Protein AF-B5M0V5-F1 (afdb_monomer_lite)

Sequence (167 aa):
MNNILVVLLIGVLNGSCWADKDGAKNAAEALVNCIQQNPGGVSRNFSLVENPSQDGKCYAKCLLQSIKVIRVVNSEVDSVHWIWFQSLIEDPKAKSGLIDCKQFIVEDLDDFCASVLSVYKCMNSRYPGTFRDAHLKYFGTDKDKFKDALKPLVVGKRLPFYESIQG

pLDDT: mean 73.73, std 19.19, range [29.17, 94.94]

InterPro domains:
  IPR036728 Pheromone/general odorant binding protein superfamily [G3DSA:1.10.238.20] (24-127)
  IPR036728 Pheromone/general odorant binding protein superfamily [SSF47565] (27-123)

Radius of gyration: 20.34 Å; chains: 1; bounding box: 39×79×51 Å

Organism: Simulium vittatum (NCBI:txid7192)

Secondary structure (DSSP, 8-state):
--------------------TTHHHHHHHHHHHHHHH-GGG-STTGGG-SS--HHHHHHHHHHHHHTTSEEEETTEEEEE-HHHHHHH---HHHHHHHHHHGGG--S--S-HHHHHHHHHHHHHHHSTTHHHHHHHHHTT--HHHHHHHHHHHHHSS--TTTTTT--

Structure (mmCIF, N/CA/C/O backbone):
data_AF-B5M0V5-F1
#
_entry.id   AF-B5M0V5-F1
#
loop_
_atom_site.group_PDB
_atom_site.id
_atom_site.type_symbol
_atom_site.label_atom_id
_atom_site.label_alt_id
_atom_site.label_comp_id
_atom_site.label_asym_id
_atom_site.label_entity_id
_atom_site.label_seq_id
_atom_site.pdbx_PDB_ins_code
_atom_site.Cartn_x
_atom_site.Cartn_y
_atom_site.Cartn_z
_atom_site.occupancy
_atom_site.B_iso_or_equiv
_atom_site.auth_seq_id
_atom_site.auth_comp_id
_atom_site.auth_asym_id
_atom_site.auth_atom_id
_atom_site.pdbx_PDB_model_num
ATOM 1 N N . MET A 1 1 ? 9.371 58.426 30.575 1.00 37.31 1 MET A N 1
ATOM 2 C CA . MET A 1 1 ? 9.674 57.922 29.221 1.00 37.31 1 MET A CA 1
ATOM 3 C C . MET A 1 1 ? 10.048 56.461 29.355 1.00 37.31 1 MET A C 1
ATOM 5 O O . MET A 1 1 ? 11.035 56.152 30.007 1.00 37.31 1 MET A O 1
ATOM 9 N N . ASN A 1 2 ? 9.181 55.595 28.833 1.00 33.81 2 ASN A N 1
ATOM 10 C CA . ASN A 1 2 ? 9.413 54.166 28.657 1.00 33.81 2 ASN A CA 1
ATOM 11 C C . ASN A 1 2 ? 10.681 53.930 27.824 1.00 33.81 2 ASN A C 1
ATOM 13 O O . ASN A 1 2 ? 10.912 54.668 26.869 1.00 33.81 2 ASN A O 1
ATOM 17 N N . ASN A 1 3 ? 11.428 52.862 28.109 1.00 35.59 3 ASN A N 1
ATOM 18 C CA . ASN A 1 3 ? 11.456 51.741 27.170 1.00 35.59 3 ASN A CA 1
ATOM 19 C C . ASN A 1 3 ? 11.964 50.452 27.821 1.00 35.59 3 ASN A C 1
ATOM 21 O O . ASN A 1 3 ? 12.997 50.396 28.478 1.00 35.59 3 ASN A O 1
ATOM 25 N N . ILE A 1 4 ? 11.113 49.451 27.635 1.00 44.31 4 ILE A N 1
ATOM 26 C CA . ILE A 1 4 ? 11.090 48.104 28.179 1.00 44.31 4 ILE A CA 1
ATOM 27 C C . ILE A 1 4 ? 12.158 47.246 27.492 1.00 44.31 4 ILE A C 1
ATOM 29 O O . ILE A 1 4 ? 12.334 47.301 26.276 1.00 44.31 4 ILE A O 1
ATOM 33 N N . LEU A 1 5 ? 12.836 46.429 28.297 1.00 31.45 5 LEU A N 1
ATOM 34 C CA . LEU A 1 5 ? 13.740 45.366 27.875 1.00 31.45 5 LEU A CA 1
ATOM 35 C C . LEU A 1 5 ? 12.928 44.280 27.141 1.00 31.45 5 LEU A C 1
ATOM 37 O O . LEU A 1 5 ? 12.133 43.574 27.760 1.00 31.45 5 LEU A O 1
ATOM 41 N N . VAL A 1 6 ? 13.100 44.149 25.825 1.00 42.69 6 VAL A N 1
ATOM 42 C CA . VAL A 1 6 ? 12.468 43.075 25.041 1.00 42.69 6 VAL A CA 1
ATOM 43 C C . VAL A 1 6 ? 13.337 41.825 25.144 1.00 42.69 6 VAL A C 1
ATOM 45 O O . VAL A 1 6 ? 14.341 41.682 24.451 1.00 42.69 6 VAL A O 1
ATOM 48 N N . VAL A 1 7 ? 12.949 40.916 26.037 1.00 43.16 7 VAL A N 1
ATOM 49 C CA . VAL A 1 7 ? 13.475 39.550 26.082 1.00 43.16 7 VAL A CA 1
ATOM 50 C C . VAL A 1 7 ? 12.774 38.746 24.985 1.00 43.16 7 VAL A C 1
ATOM 52 O O . VAL A 1 7 ? 11.582 38.457 25.075 1.00 43.16 7 VAL A O 1
ATOM 55 N N . LEU A 1 8 ? 13.518 38.394 23.936 1.00 35.28 8 LEU A N 1
ATOM 56 C CA . LEU A 1 8 ? 13.097 37.462 22.887 1.00 35.28 8 LEU A CA 1
ATOM 57 C C . LEU A 1 8 ? 13.067 36.032 23.451 1.00 35.28 8 LEU A C 1
ATOM 59 O O . LEU A 1 8 ? 14.013 35.261 23.314 1.00 35.28 8 LEU A O 1
ATOM 63 N N . LEU A 1 9 ? 11.955 35.676 24.090 1.00 36.25 9 LEU A N 1
ATOM 64 C CA . LEU A 1 9 ? 11.544 34.287 24.286 1.00 36.25 9 LEU A CA 1
ATOM 65 C C . LEU A 1 9 ? 10.834 33.833 23.007 1.00 36.25 9 LEU A C 1
ATOM 67 O O . LEU A 1 9 ? 9.612 33.923 22.897 1.00 36.25 9 LEU A O 1
ATOM 71 N N . ILE A 1 10 ? 11.598 33.362 22.017 1.00 48.66 10 ILE A N 1
ATOM 72 C CA . ILE A 1 10 ? 11.013 32.584 20.919 1.00 48.66 10 ILE A CA 1
ATOM 73 C C . ILE A 1 10 ? 10.655 31.227 21.514 1.00 48.66 10 ILE A C 1
ATOM 75 O O . ILE A 1 10 ? 11.489 30.335 21.661 1.00 48.66 10 ILE A O 1
ATOM 79 N N . GLY A 1 11 ? 9.396 31.135 21.935 1.00 37.31 11 GLY A N 1
ATOM 80 C CA . GLY A 1 11 ? 8.776 29.914 22.398 1.00 37.31 11 GLY A CA 1
ATOM 81 C C . GLY A 1 11 ? 8.891 28.828 21.339 1.00 37.31 11 GLY A C 1
ATOM 82 O O . GLY A 1 11 ? 8.543 29.016 20.173 1.00 37.31 11 GLY A O 1
ATOM 83 N N . VAL A 1 12 ? 9.367 27.675 21.792 1.00 43.47 12 VAL A N 1
ATOM 84 C CA . VAL A 1 12 ? 9.204 26.382 21.142 1.00 43.47 12 VAL A CA 1
ATOM 85 C C . VAL A 1 12 ? 7.701 26.152 20.977 1.00 43.47 12 VAL A C 1
ATOM 87 O O . VAL A 1 12 ? 7.018 25.728 21.908 1.00 43.47 12 VAL A O 1
ATOM 90 N N . LEU A 1 13 ? 7.156 26.489 19.808 1.00 39.25 13 LEU A N 1
ATOM 91 C CA . LEU A 1 13 ? 5.812 26.068 19.442 1.00 39.25 13 LEU A CA 1
ATOM 92 C C . LEU A 1 13 ? 5.875 24.578 19.127 1.00 39.25 13 LEU A C 1
ATOM 94 O O . LEU A 1 13 ? 6.315 24.157 18.060 1.00 39.25 13 LEU A O 1
ATOM 98 N N . ASN A 1 14 ? 5.464 23.811 20.135 1.00 35.50 14 ASN A N 1
ATOM 99 C CA . ASN A 1 14 ? 5.021 22.427 20.083 1.00 35.50 14 ASN A CA 1
ATOM 100 C C . ASN A 1 14 ? 4.467 22.041 18.705 1.00 35.50 14 ASN A C 1
ATOM 102 O O . ASN A 1 14 ? 3.295 22.259 18.398 1.00 35.50 14 ASN A O 1
ATOM 106 N N . GLY A 1 15 ? 5.306 21.392 17.898 1.00 38.59 15 GLY A N 1
ATOM 107 C CA . GLY A 1 15 ? 4.856 20.522 16.823 1.00 38.59 15 GLY A CA 1
ATOM 108 C C . GLY A 1 15 ? 4.216 19.290 17.450 1.00 38.59 15 GLY A C 1
ATOM 109 O O . GLY A 1 15 ? 4.865 18.264 17.627 1.00 38.59 15 GLY A O 1
ATOM 110 N N . SER A 1 16 ? 2.957 19.407 17.861 1.00 38.03 16 SER A N 1
ATOM 111 C CA . SER A 1 16 ? 2.185 18.298 18.408 1.00 38.03 16 SER A CA 1
ATOM 112 C C . SER A 1 16 ? 0.932 18.080 17.573 1.00 38.03 16 SER A C 1
ATOM 114 O O . SER A 1 16 ? 0.003 18.876 17.603 1.00 38.03 16 SER A O 1
ATOM 116 N N . CYS A 1 17 ? 0.935 16.936 16.888 1.00 41.34 17 CYS A N 1
ATOM 117 C CA . CYS A 1 17 ? -0.234 16.175 16.455 1.00 41.34 17 CYS A CA 1
ATOM 118 C C . CYS A 1 17 ? -1.175 16.830 15.433 1.00 41.34 17 CYS A C 1
ATOM 120 O O . CYS A 1 17 ? -2.290 17.221 15.759 1.00 41.34 17 CYS A O 1
ATOM 122 N N . TRP A 1 18 ? -0.818 16.720 14.151 1.00 40.19 18 TRP A N 1
ATOM 123 C CA . TRP A 1 18 ? -1.822 16.412 13.124 1.00 40.19 18 TRP A CA 1
ATOM 124 C C . TRP A 1 18 ? -2.177 14.922 13.222 1.00 40.19 18 TRP A C 1
ATOM 126 O O . TRP A 1 18 ? -1.801 14.117 12.379 1.00 40.19 18 TRP A O 1
ATOM 136 N N . ALA A 1 19 ? -2.827 14.530 14.314 1.00 44.31 19 ALA A N 1
ATOM 137 C CA . ALA A 1 19 ? -3.553 13.272 14.368 1.00 44.31 19 ALA A CA 1
ATOM 138 C C . ALA A 1 19 ? -5.026 13.644 14.230 1.00 44.31 19 ALA A C 1
ATOM 140 O O . ALA A 1 19 ? -5.742 13.767 15.226 1.00 44.31 19 ALA A O 1
ATOM 141 N N . ASP A 1 20 ? -5.449 13.911 12.992 1.00 49.97 20 ASP A N 1
ATOM 142 C CA . ASP A 1 20 ? -6.869 14.008 12.682 1.00 49.97 20 ASP A CA 1
ATOM 143 C C . ASP A 1 20 ? -7.552 12.753 13.225 1.00 49.97 20 ASP A C 1
ATOM 145 O O . ASP A 1 20 ? -7.108 11.624 12.982 1.00 49.97 20 ASP A O 1
ATOM 149 N N . LYS A 1 21 ? -8.659 12.941 13.948 1.00 50.66 21 LYS A N 1
ATOM 150 C CA . LYS A 1 21 ? -9.510 11.845 14.441 1.00 50.66 21 LYS A CA 1
ATOM 151 C C . LYS A 1 21 ? -10.007 10.921 13.314 1.00 50.66 21 LYS A C 1
ATOM 153 O O . LYS A 1 21 ? -10.504 9.838 13.605 1.00 50.66 21 LYS A O 1
ATOM 158 N N . ASP A 1 22 ? -9.796 11.300 12.056 1.00 79.25 22 ASP A N 1
ATOM 159 C CA . ASP A 1 22 ? -10.199 10.568 10.861 1.00 79.25 22 ASP A CA 1
ATOM 160 C C . ASP A 1 22 ? -9.092 9.722 10.211 1.00 79.25 22 ASP A C 1
ATOM 162 O O . ASP A 1 22 ? -9.382 8.989 9.270 1.00 79.25 22 ASP A O 1
ATOM 166 N N . GLY A 1 23 ? -7.843 9.733 10.697 1.00 89.19 23 GLY A N 1
ATOM 167 C CA . GLY A 1 23 ? -6.742 8.982 10.066 1.00 89.19 23 GLY A CA 1
ATOM 168 C C . GLY A 1 23 ? -7.033 7.484 9.880 1.00 89.19 23 GLY A C 1
ATOM 169 O O . GLY A 1 23 ? -6.870 6.928 8.794 1.00 89.19 23 GLY A O 1
ATOM 170 N N . ALA A 1 24 ? -7.570 6.833 10.918 1.00 91.06 24 ALA A N 1
ATOM 171 C CA . ALA A 1 24 ? -7.967 5.422 10.862 1.00 91.06 24 ALA A CA 1
ATOM 172 C C . ALA A 1 24 ? -9.090 5.159 9.845 1.00 91.06 24 ALA A C 1
ATOM 174 O O . ALA A 1 24 ? -9.049 4.175 9.105 1.00 91.06 24 ALA A O 1
ATOM 175 N N . LYS A 1 25 ? -10.083 6.054 9.805 1.00 92.69 25 LYS A N 1
ATOM 176 C CA . LYS A 1 25 ? -11.225 5.979 8.892 1.00 92.69 25 LYS A CA 1
ATOM 177 C C . LYS A 1 25 ? -10.776 6.169 7.446 1.00 92.69 25 LYS A C 1
ATOM 179 O O . LYS A 1 25 ? -11.070 5.317 6.619 1.00 92.69 25 LYS A O 1
ATOM 184 N N . ASN A 1 26 ? -9.987 7.204 7.169 1.00 93.56 26 ASN A N 1
ATOM 185 C CA . ASN A 1 26 ? -9.445 7.494 5.843 1.00 93.56 26 ASN A CA 1
ATOM 186 C C . ASN A 1 26 ? -8.572 6.341 5.329 1.00 93.56 26 ASN A C 1
ATOM 188 O O . ASN A 1 26 ? -8.694 5.934 4.175 1.00 93.56 26 ASN A O 1
ATOM 192 N N . ALA A 1 27 ? -7.744 5.755 6.201 1.00 92.44 27 ALA A N 1
ATOM 193 C CA . ALA A 1 27 ? -6.957 4.573 5.867 1.00 92.44 27 ALA A CA 1
ATOM 194 C C . ALA A 1 27 ? -7.842 3.376 5.485 1.00 92.44 27 ALA A C 1
ATOM 196 O O . ALA A 1 27 ? -7.537 2.663 4.524 1.00 92.44 27 ALA A O 1
ATOM 197 N N . ALA A 1 28 ? -8.919 3.138 6.236 1.00 89.94 28 ALA A N 1
ATOM 198 C CA . ALA A 1 28 ? -9.846 2.040 5.987 1.00 89.94 28 ALA A CA 1
ATOM 199 C C . ALA A 1 28 ? -10.686 2.264 4.718 1.00 89.94 28 ALA A C 1
ATOM 201 O O . ALA A 1 28 ? -10.834 1.347 3.912 1.00 89.94 28 ALA A O 1
ATOM 202 N N . GLU A 1 29 ? -11.177 3.482 4.491 1.00 91.38 29 GLU A N 1
ATOM 203 C CA . GLU A 1 29 ? -11.914 3.863 3.283 1.00 91.38 29 GLU A CA 1
ATOM 204 C C . GLU A 1 29 ? -11.039 3.764 2.031 1.00 91.38 29 GLU A C 1
ATOM 206 O O . GLU A 1 29 ? -11.489 3.223 1.022 1.00 91.38 29 GLU A O 1
ATOM 211 N N . ALA A 1 30 ? -9.773 4.189 2.103 1.00 92.06 30 ALA A N 1
ATOM 212 C CA . ALA A 1 30 ? -8.809 4.029 1.018 1.00 92.06 30 ALA A CA 1
ATOM 213 C C . ALA A 1 30 ? -8.605 2.552 0.643 1.00 92.06 30 ALA A C 1
ATOM 215 O O . ALA A 1 30 ? -8.659 2.200 -0.538 1.00 92.06 30 ALA A O 1
ATOM 216 N N . LEU A 1 31 ? -8.437 1.675 1.642 1.00 88.50 31 LEU A N 1
ATOM 217 C CA . LEU A 1 31 ? -8.340 0.232 1.420 1.00 88.50 31 LEU A CA 1
ATOM 218 C C . LEU A 1 31 ? -9.614 -0.312 0.753 1.00 88.50 31 LEU A C 1
ATOM 220 O O . LEU A 1 31 ? -9.533 -1.006 -0.259 1.00 88.50 31 LEU A O 1
ATOM 224 N N . VAL A 1 32 ? -10.791 0.005 1.304 1.00 86.50 32 VAL A N 1
ATOM 225 C CA . VAL A 1 32 ? -12.083 -0.477 0.787 1.00 86.50 32 VAL A CA 1
ATOM 226 C C . VAL A 1 32 ? -12.333 0.014 -0.634 1.00 86.50 32 VAL A C 1
ATOM 228 O O . VAL A 1 32 ? -12.804 -0.762 -1.460 1.00 86.50 32 VAL A O 1
ATOM 231 N N . ASN A 1 33 ? -11.973 1.255 -0.954 1.00 89.12 33 ASN A N 1
ATOM 232 C CA . ASN A 1 33 ? -12.067 1.776 -2.312 1.00 89.12 33 ASN A CA 1
ATOM 233 C C . ASN A 1 33 ? -11.200 0.957 -3.284 1.00 89.12 33 ASN A C 1
ATOM 235 O O . ASN A 1 33 ? -11.682 0.542 -4.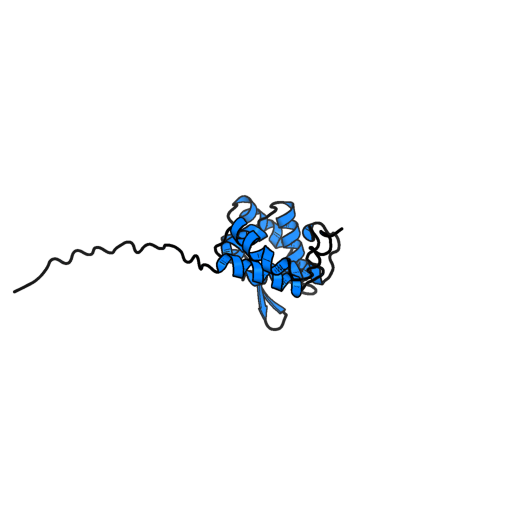335 1.00 89.12 33 ASN A O 1
ATOM 239 N N . CYS A 1 34 ? -9.960 0.624 -2.908 1.00 87.62 34 CYS A N 1
ATOM 240 C CA . CYS A 1 34 ? -9.107 -0.226 -3.742 1.00 87.62 34 CYS A CA 1
ATOM 241 C C . CYS A 1 34 ? -9.665 -1.635 -3.939 1.00 87.62 34 CYS A C 1
ATOM 243 O O . CYS A 1 34 ? -9.561 -2.180 -5.036 1.00 87.62 34 CYS A O 1
ATOM 245 N N . ILE A 1 35 ? -10.290 -2.200 -2.907 1.00 82.75 35 ILE A N 1
ATOM 246 C CA . ILE A 1 35 ? -10.990 -3.487 -2.973 1.00 82.75 35 ILE A CA 1
ATOM 247 C C . ILE A 1 35 ? -12.181 -3.415 -3.937 1.00 82.75 35 ILE A C 1
ATOM 249 O O . ILE A 1 35 ? -12.359 -4.307 -4.758 1.00 82.75 35 ILE A O 1
ATOM 253 N N . GLN A 1 36 ? -12.993 -2.359 -3.852 1.00 82.56 36 GLN A N 1
ATOM 254 C CA . GLN A 1 36 ? -14.175 -2.182 -4.700 1.00 82.56 36 GLN A CA 1
ATOM 255 C C . GLN A 1 36 ? -13.807 -1.982 -6.174 1.00 82.56 36 GLN A C 1
ATOM 257 O O . GLN A 1 36 ? -14.508 -2.482 -7.046 1.00 82.56 36 GLN A O 1
ATOM 262 N N . GLN A 1 37 ? -12.704 -1.281 -6.445 1.00 83.00 37 GLN A N 1
ATOM 263 C CA . GLN A 1 37 ? -12.191 -1.083 -7.802 1.00 83.00 37 GLN A CA 1
ATOM 264 C C . GLN A 1 37 ? -11.495 -2.327 -8.369 1.00 83.00 37 GLN A C 1
ATOM 266 O O . GLN A 1 37 ? -11.367 -2.445 -9.581 1.00 83.00 37 GLN A O 1
ATOM 271 N N . ASN A 1 38 ? -11.023 -3.234 -7.507 1.00 79.06 38 ASN A N 1
ATOM 272 C CA . ASN A 1 38 ? -10.213 -4.388 -7.894 1.00 79.06 38 ASN A CA 1
ATOM 273 C C . ASN A 1 38 ? -10.659 -5.649 -7.128 1.00 79.06 38 ASN A C 1
ATOM 275 O O . ASN A 1 38 ? -9.895 -6.177 -6.308 1.00 79.06 38 ASN A O 1
ATOM 279 N N . PRO A 1 39 ? -11.886 -6.150 -7.355 1.00 69.19 39 PRO A N 1
ATOM 280 C CA . PRO A 1 39 ? -12.466 -7.227 -6.551 1.00 69.19 39 PRO A CA 1
ATOM 281 C C . PRO A 1 39 ? -11.632 -8.521 -6.582 1.00 69.19 39 P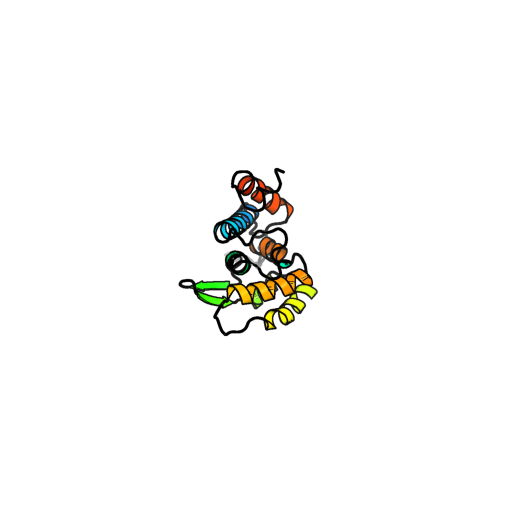RO A C 1
ATOM 283 O O . PRO A 1 39 ? -11.570 -9.234 -5.580 1.00 69.19 39 PRO A O 1
ATOM 286 N N . GLY A 1 40 ? -10.915 -8.801 -7.677 1.00 62.72 40 GLY A N 1
ATOM 287 C CA . GLY A 1 40 ? -10.015 -9.957 -7.783 1.00 62.72 40 GLY A CA 1
ATOM 288 C C . GLY A 1 40 ? -8.681 -9.845 -7.026 1.00 62.72 40 GLY A C 1
ATOM 289 O O . GLY A 1 40 ? -7.976 -10.845 -6.897 1.00 62.72 40 GLY A O 1
ATOM 290 N N . GLY A 1 41 ? -8.314 -8.667 -6.508 1.00 59.78 41 GLY A N 1
ATOM 291 C CA . GLY A 1 41 ? -7.012 -8.439 -5.864 1.00 59.78 41 GLY A CA 1
ATOM 292 C C . GLY A 1 41 ? -6.925 -8.722 -4.376 1.00 59.78 41 GLY A C 1
ATOM 293 O O . GLY A 1 41 ? -5.862 -8.582 -3.777 1.00 59.78 41 GLY A O 1
ATOM 294 N N . VAL A 1 42 ? -8.033 -9.143 -3.777 1.00 60.25 42 VAL A N 1
ATOM 295 C CA . VAL A 1 42 ? -8.200 -9.204 -2.319 1.00 60.25 42 VAL A CA 1
ATOM 296 C C . VAL A 1 42 ? -8.121 -10.635 -1.789 1.00 60.25 42 VAL A C 1
ATOM 298 O O . VAL A 1 42 ? -8.455 -10.905 -0.636 1.00 60.25 42 VAL A O 1
ATOM 301 N N . SER A 1 43 ? -7.648 -11.580 -2.605 1.00 52.03 43 SER A N 1
ATOM 302 C CA . SER A 1 43 ? -7.360 -12.929 -2.125 1.00 52.03 43 SER A CA 1
ATOM 303 C C . SER A 1 43 ? -6.343 -12.857 -0.980 1.00 52.03 43 SER A C 1
ATOM 305 O O . SER A 1 43 ? -5.356 -12.115 -1.034 1.00 52.03 43 SER A O 1
ATOM 307 N N . ARG A 1 44 ? -6.620 -13.581 0.116 1.00 47.09 44 ARG A N 1
ATOM 308 C CA . ARG A 1 44 ? -5.723 -13.671 1.275 1.00 47.09 44 ARG A CA 1
ATOM 309 C C . ARG A 1 44 ? -4.370 -14.146 0.763 1.00 47.09 44 ARG A C 1
ATOM 311 O O . ARG A 1 44 ? -4.236 -15.305 0.396 1.00 47.09 44 ARG A O 1
ATOM 318 N N . ASN A 1 45 ? -3.397 -13.245 0.734 1.00 55.09 45 ASN A N 1
ATOM 319 C CA . ASN A 1 45 ? -2.094 -13.448 0.111 1.00 55.09 45 ASN A CA 1
ATOM 320 C C . ASN A 1 45 ? -2.088 -13.401 -1.425 1.00 55.09 45 ASN A C 1
ATOM 322 O O . ASN A 1 45 ? -1.460 -14.243 -2.060 1.00 55.09 45 ASN A O 1
ATOM 326 N N . PHE A 1 46 ? -2.683 -12.377 -2.041 1.00 60.09 46 PHE A N 1
ATOM 327 C CA . PHE A 1 46 ? -2.487 -12.111 -3.475 1.00 60.09 46 PHE A CA 1
ATOM 328 C C . PHE A 1 46 ? -0.995 -11.987 -3.864 1.00 60.09 46 PHE A C 1
ATOM 330 O O . PHE A 1 46 ? -0.621 -12.283 -4.996 1.00 60.09 46 PHE A O 1
ATOM 337 N N . SER A 1 47 ? -0.114 -11.628 -2.917 1.00 55.66 47 SER A N 1
ATOM 338 C CA . SER A 1 47 ? 1.347 -11.688 -3.085 1.00 55.66 47 SER A CA 1
ATOM 339 C C . SER A 1 47 ? 1.902 -13.098 -3.301 1.00 55.66 47 SER A C 1
ATOM 341 O O . SER A 1 47 ? 2.977 -13.225 -3.879 1.00 55.66 47 SER A O 1
ATOM 343 N N . LEU A 1 48 ? 1.203 -14.139 -2.848 1.00 62.38 48 LEU A N 1
ATOM 344 C CA . LEU A 1 48 ? 1.577 -15.547 -3.022 1.00 62.38 48 LEU A CA 1
ATOM 345 C C . LEU A 1 48 ? 0.905 -16.190 -4.242 1.00 62.38 48 LEU A C 1
ATOM 347 O O . LEU A 1 48 ? 1.226 -17.323 -4.584 1.00 62.38 48 LEU A O 1
ATOM 351 N N . VAL A 1 49 ? -0.013 -15.486 -4.909 1.00 67.44 49 VAL A N 1
ATOM 352 C CA . VAL A 1 49 ? -0.633 -15.969 -6.145 1.00 67.44 49 VAL A CA 1
ATOM 353 C C . VAL A 1 49 ? 0.378 -15.821 -7.275 1.00 67.44 49 VAL A C 1
ATOM 355 O O . VAL A 1 49 ? 0.806 -14.709 -7.588 1.00 67.44 49 VAL A O 1
ATOM 358 N N . GLU A 1 50 ? 0.765 -16.936 -7.891 1.00 67.81 50 GLU A N 1
ATOM 359 C CA . GLU A 1 50 ? 1.746 -16.962 -8.980 1.00 67.81 50 GLU A CA 1
ATOM 360 C C . GLU A 1 50 ? 1.263 -16.122 -10.172 1.00 67.81 50 GLU A C 1
ATOM 362 O O . GLU A 1 50 ? 1.935 -15.160 -10.550 1.00 67.81 50 GLU A O 1
ATOM 367 N N . ASN A 1 51 ? 0.027 -16.374 -10.622 1.00 69.31 51 ASN A N 1
ATOM 368 C CA . ASN A 1 51 ? -0.629 -15.700 -11.747 1.00 69.31 51 ASN A CA 1
ATOM 369 C C . ASN A 1 51 ? -1.898 -14.947 -11.300 1.00 69.31 51 ASN A C 1
ATOM 371 O O . ASN A 1 51 ? -3.005 -15.472 -11.429 1.00 69.31 51 ASN A O 1
ATOM 375 N N . PRO A 1 52 ? -1.772 -13.742 -10.719 1.00 69.94 52 PRO A N 1
ATOM 376 C CA . PRO A 1 52 ? -2.932 -12.969 -10.296 1.00 69.94 52 PRO A CA 1
ATOM 377 C C . PRO A 1 52 ? -3.712 -12.425 -11.495 1.00 69.94 52 PRO A C 1
ATOM 379 O O . PRO A 1 52 ? -3.141 -12.116 -12.543 1.00 69.94 52 PRO A O 1
ATOM 382 N N . SER A 1 53 ? -5.026 -12.269 -11.310 1.00 72.06 53 SER A N 1
ATOM 383 C CA . SER A 1 53 ? -5.905 -11.615 -12.283 1.00 72.06 53 SER A CA 1
ATOM 384 C C . SER A 1 53 ? -5.487 -10.161 -12.529 1.00 72.06 53 SER A C 1
ATOM 386 O O . SER A 1 53 ? -4.744 -9.577 -11.735 1.00 72.06 53 SER A O 1
ATOM 388 N N . GLN A 1 54 ? -5.991 -9.548 -13.606 1.00 75.62 54 GLN A N 1
ATOM 389 C CA . GLN A 1 54 ? -5.704 -8.141 -13.910 1.00 75.62 54 GLN A CA 1
ATOM 390 C C . GLN A 1 54 ? -6.089 -7.212 -12.747 1.00 75.62 54 GLN A C 1
ATOM 392 O O . GLN A 1 54 ? -5.286 -6.374 -12.338 1.00 75.62 54 GLN A O 1
ATOM 397 N N . ASP A 1 55 ? -7.247 -7.448 -12.127 1.00 73.56 55 ASP A N 1
ATOM 398 C CA . ASP A 1 55 ? -7.673 -6.760 -10.904 1.00 73.56 55 ASP A CA 1
ATOM 399 C C . ASP A 1 55 ? -6.645 -6.924 -9.776 1.00 73.56 55 ASP A C 1
ATOM 401 O O . ASP A 1 55 ? -6.298 -5.968 -9.085 1.00 73.56 55 ASP A O 1
ATOM 405 N N . GLY A 1 56 ? -6.098 -8.129 -9.596 1.00 72.25 56 GLY A N 1
ATOM 406 C CA . GLY A 1 56 ? -5.085 -8.378 -8.573 1.00 72.25 56 GLY A CA 1
ATOM 407 C C . GLY A 1 56 ? -3.769 -7.659 -8.804 1.00 72.25 56 GLY A C 1
ATOM 408 O O . GLY A 1 56 ? -3.155 -7.188 -7.844 1.00 72.25 56 GLY A O 1
ATOM 409 N N . LYS A 1 57 ? -3.372 -7.482 -10.062 1.00 77.06 57 LYS A N 1
ATOM 410 C CA . LYS A 1 57 ? -2.230 -6.633 -10.400 1.00 77.06 57 LYS A CA 1
ATOM 411 C C . LYS A 1 57 ? -2.523 -5.169 -10.053 1.00 77.06 57 LYS A C 1
ATOM 413 O O . LYS A 1 57 ? -1.692 -4.495 -9.443 1.00 77.06 57 LYS A O 1
ATOM 418 N N . CYS A 1 58 ? -3.707 -4.666 -10.405 1.00 83.44 58 CYS A N 1
ATOM 419 C CA . CYS A 1 58 ? -4.045 -3.252 -10.227 1.00 83.44 58 CYS A CA 1
ATOM 420 C C . CYS A 1 58 ? -4.422 -2.870 -8.788 1.00 83.44 58 CYS A C 1
ATOM 422 O O . CYS A 1 58 ? -4.303 -1.702 -8.409 1.00 83.44 58 CYS A O 1
ATOM 424 N N . TYR A 1 59 ? -4.738 -3.843 -7.935 1.00 84.75 59 TYR A N 1
ATOM 425 C CA . TYR A 1 59 ? -4.926 -3.616 -6.505 1.00 84.75 59 TYR A CA 1
ATOM 426 C C . TYR A 1 59 ? -3.676 -3.019 -5.831 1.00 84.75 59 TYR A C 1
ATOM 428 O O . TYR A 1 59 ? -3.777 -2.022 -5.112 1.00 84.75 59 TYR A O 1
ATOM 436 N N . ALA A 1 60 ? -2.479 -3.554 -6.112 1.00 84.38 60 ALA A N 1
ATOM 437 C CA . ALA A 1 60 ? -1.227 -3.019 -5.565 1.00 84.38 60 ALA A CA 1
ATOM 438 C C . ALA A 1 60 ? -0.944 -1.583 -6.051 1.00 84.38 60 ALA A C 1
ATOM 440 O O . ALA A 1 60 ? -0.505 -0.738 -5.266 1.00 84.38 60 ALA A O 1
ATOM 441 N N . LYS A 1 61 ? -1.263 -1.287 -7.321 1.00 87.25 61 LYS A N 1
ATOM 442 C CA . LYS A 1 61 ? -1.220 0.074 -7.883 1.00 87.25 61 LYS A CA 1
ATOM 443 C C . LYS A 1 61 ? -2.152 1.013 -7.114 1.00 87.25 61 LYS A C 1
ATOM 445 O O . LYS A 1 61 ? -1.713 2.086 -6.708 1.00 87.25 61 LYS A O 1
ATOM 450 N N . CYS A 1 62 ? -3.395 0.603 -6.862 1.00 89.38 62 CYS A N 1
ATOM 451 C CA . CYS A 1 62 ? -4.356 1.419 -6.122 1.00 89.38 62 CYS A CA 1
ATOM 452 C C . CYS A 1 62 ? -3.884 1.728 -4.693 1.00 89.38 62 CYS A C 1
ATOM 454 O O . CYS A 1 62 ? -3.945 2.881 -4.261 1.00 89.38 62 CYS A O 1
ATOM 456 N N . LEU A 1 63 ? -3.347 0.735 -3.974 1.00 88.19 63 LEU A N 1
ATOM 457 C CA . LEU A 1 63 ? -2.818 0.947 -2.623 1.00 88.19 63 LEU A CA 1
ATOM 458 C C . LEU A 1 63 ? -1.713 2.007 -2.614 1.00 88.19 63 LEU A C 1
ATOM 460 O O . LEU A 1 63 ? -1.767 2.948 -1.826 1.00 88.19 63 LEU A O 1
ATOM 464 N N . LEU A 1 64 ? -0.747 1.899 -3.526 1.00 89.44 64 LEU A N 1
ATOM 465 C CA . LEU A 1 64 ? 0.342 2.868 -3.642 1.00 89.44 64 LEU A CA 1
ATOM 466 C C . LEU A 1 64 ? -0.134 4.254 -4.110 1.00 89.44 64 LEU A C 1
ATOM 468 O O . LEU A 1 64 ? 0.399 5.269 -3.659 1.00 89.44 64 LEU A O 1
ATOM 472 N N . GLN A 1 65 ? -1.154 4.324 -4.964 1.00 91.00 65 GLN A N 1
ATOM 473 C CA . GLN A 1 65 ? -1.791 5.588 -5.336 1.00 91.00 65 GLN A CA 1
ATOM 474 C C . GLN A 1 65 ? -2.469 6.255 -4.129 1.00 91.00 65 GLN A C 1
ATOM 476 O O . GLN A 1 65 ? -2.345 7.466 -3.948 1.00 91.00 65 GLN A O 1
ATOM 481 N N . SER A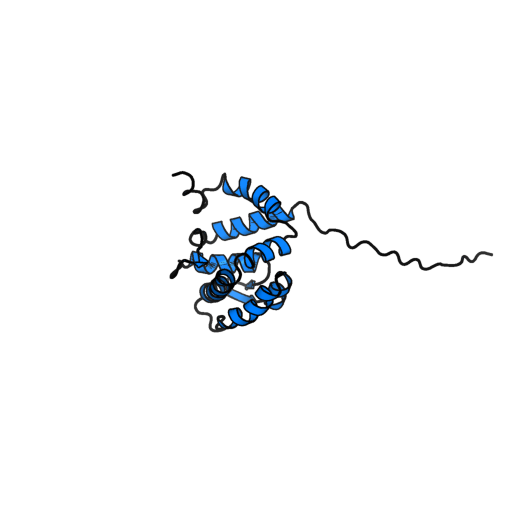 1 66 ? -3.126 5.480 -3.260 1.00 92.81 66 SER A N 1
ATOM 482 C CA . SER A 1 66 ? -3.842 6.012 -2.090 1.00 92.81 66 SER A CA 1
ATOM 483 C C . SER A 1 66 ? -2.937 6.732 -1.080 1.00 92.81 66 SER A C 1
ATOM 485 O O . SER A 1 66 ? -3.375 7.662 -0.404 1.00 92.81 66 SER A O 1
ATOM 487 N N . ILE A 1 67 ? -1.656 6.359 -1.045 1.00 92.88 67 ILE A N 1
ATOM 488 C CA . ILE A 1 67 ? -0.619 6.966 -0.198 1.00 92.88 67 ILE A CA 1
ATOM 489 C C . ILE A 1 67 ? 0.331 7.878 -0.987 1.00 92.88 67 ILE A C 1
ATOM 491 O O . ILE A 1 67 ? 1.422 8.206 -0.517 1.00 92.88 67 ILE A O 1
ATOM 495 N N . LYS A 1 68 ? -0.072 8.286 -2.199 1.00 91.56 68 LYS A N 1
ATOM 496 C CA . LYS A 1 68 ? 0.658 9.208 -3.089 1.00 91.56 68 LYS A CA 1
ATOM 497 C C . LYS A 1 68 ? 2.057 8.736 -3.502 1.00 91.56 68 LYS A C 1
ATOM 499 O O . LYS A 1 68 ? 2.926 9.548 -3.803 1.00 91.56 68 LYS A O 1
ATOM 504 N N . VAL A 1 69 ? 2.293 7.427 -3.540 1.00 89.19 69 VAL A N 1
ATOM 505 C CA . VAL A 1 69 ? 3.525 6.866 -4.118 1.00 89.19 69 VAL A CA 1
ATOM 506 C C . VAL A 1 69 ? 3.435 6.839 -5.638 1.00 89.19 69 VAL A C 1
ATOM 508 O O . VAL A 1 69 ? 4.437 7.070 -6.300 1.00 89.19 69 VAL A O 1
ATOM 511 N N . ILE A 1 70 ? 2.249 6.601 -6.195 1.00 88.19 70 ILE A N 1
ATOM 512 C CA . ILE A 1 70 ? 2.004 6.644 -7.640 1.00 88.19 70 ILE A CA 1
ATOM 513 C C . ILE A 1 70 ? 1.056 7.798 -7.940 1.00 88.19 70 ILE A C 1
ATOM 515 O O . ILE A 1 70 ? 0.018 7.936 -7.288 1.00 88.19 70 ILE A O 1
ATOM 519 N N . ARG A 1 71 ? 1.381 8.583 -8.966 1.00 86.00 71 ARG A N 1
ATOM 520 C CA . ARG A 1 71 ? 0.476 9.565 -9.558 1.00 86.00 71 ARG A CA 1
ATOM 521 C C . ARG A 1 71 ? -0.076 9.022 -10.872 1.00 86.00 71 ARG A C 1
ATOM 523 O O . ARG A 1 71 ? 0.678 8.555 -11.719 1.00 86.00 71 ARG A O 1
ATOM 530 N N . VAL A 1 72 ? -1.396 9.083 -11.027 1.00 83.19 72 VAL A N 1
ATOM 531 C CA . VAL A 1 72 ? -2.115 8.635 -12.229 1.00 83.19 72 VAL A CA 1
ATOM 532 C C . VAL A 1 72 ? -2.828 9.834 -12.850 1.0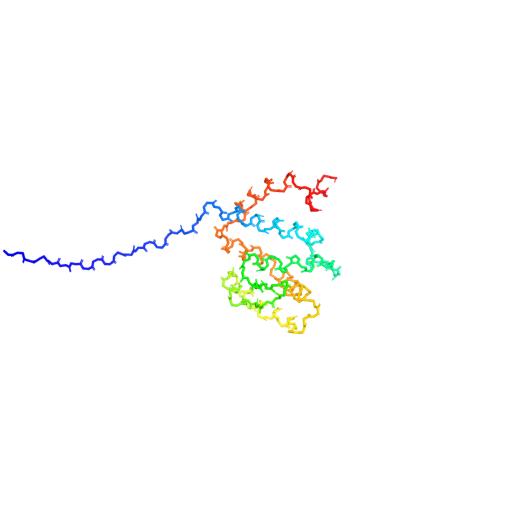0 83.19 72 VAL A C 1
ATOM 534 O O . VAL A 1 72 ? -3.503 10.575 -12.134 1.00 83.19 72 VAL A O 1
ATOM 537 N N . VAL A 1 73 ? -2.691 10.020 -14.163 1.00 79.81 73 VAL A N 1
ATOM 538 C CA . VAL A 1 73 ? -3.354 11.067 -14.956 1.00 79.81 73 VAL A CA 1
ATOM 539 C C . VAL A 1 73 ? -3.981 10.398 -16.176 1.00 79.81 73 VAL A C 1
ATOM 541 O O . VAL A 1 73 ? -3.322 9.624 -16.856 1.00 79.81 73 VAL A O 1
ATOM 544 N N . ASN A 1 74 ? -5.266 10.653 -16.441 1.00 79.06 74 ASN A N 1
ATOM 545 C CA . ASN A 1 74 ? -5.996 10.076 -17.583 1.00 79.06 74 ASN A CA 1
ATOM 546 C C . ASN A 1 74 ? -5.874 8.541 -17.713 1.00 79.06 74 ASN A C 1
ATOM 548 O O . ASN A 1 74 ? -5.857 8.006 -18.813 1.00 79.06 74 ASN A O 1
ATOM 552 N N . SER A 1 75 ? -5.845 7.833 -16.577 1.00 73.88 75 SER A N 1
ATOM 553 C CA . SER A 1 75 ? -5.684 6.367 -16.456 1.00 73.88 75 SER A CA 1
ATOM 554 C C . SER A 1 75 ? -4.255 5.830 -16.622 1.00 73.88 75 SER A C 1
ATOM 556 O O . SER A 1 75 ? -3.998 4.674 -16.273 1.00 73.88 75 SER A O 1
ATOM 558 N N . GLU A 1 76 ? -3.307 6.671 -17.027 1.00 74.94 76 GLU A N 1
ATOM 559 C CA . GLU A 1 76 ? -1.892 6.330 -17.165 1.00 74.94 76 GLU A CA 1
ATOM 560 C C . GLU A 1 76 ? -1.086 6.746 -15.939 1.00 74.94 76 GLU A C 1
ATOM 562 O O . GLU A 1 76 ? -1.469 7.642 -15.183 1.00 74.94 76 GLU A O 1
ATOM 567 N N . VAL A 1 77 ? 0.033 6.063 -15.704 1.00 76.62 77 VAL A N 1
ATOM 568 C CA . VAL A 1 77 ? 0.936 6.447 -14.620 1.00 76.62 77 VAL A CA 1
ATOM 569 C C . VAL A 1 77 ? 1.827 7.575 -15.094 1.00 76.62 77 VAL A C 1
ATOM 571 O O . VAL A 1 77 ? 2.642 7.398 -15.986 1.00 76.62 77 VAL A O 1
ATOM 574 N N . ASP A 1 78 ? 1.661 8.722 -14.449 1.00 82.88 78 ASP A N 1
ATOM 575 C CA . ASP A 1 78 ? 2.436 9.931 -14.701 1.00 82.88 78 ASP A CA 1
ATOM 576 C C . ASP A 1 78 ? 3.807 9.850 -14.024 1.00 82.88 78 ASP A C 1
ATOM 578 O O . ASP A 1 78 ? 4.829 10.176 -14.618 1.00 82.88 78 ASP A O 1
ATOM 582 N N . SER A 1 79 ? 3.846 9.418 -12.762 1.00 82.38 79 SER A N 1
ATOM 583 C CA . SER A 1 79 ? 5.092 9.383 -11.996 1.00 82.38 79 SER A CA 1
ATOM 584 C C . SER A 1 79 ? 5.029 8.452 -10.787 1.00 82.38 79 SER A C 1
ATOM 586 O O . SER A 1 79 ? 3.955 8.134 -10.262 1.00 82.38 79 SER A O 1
ATOM 588 N N . VAL A 1 80 ? 6.213 8.024 -10.329 1.00 84.81 80 VAL A N 1
ATOM 589 C CA . VAL A 1 80 ? 6.371 7.210 -9.118 1.00 84.81 80 VAL A CA 1
ATOM 590 C C . VAL A 1 80 ? 7.352 7.851 -8.136 1.00 84.81 80 VAL A C 1
ATOM 592 O O . VAL A 1 80 ? 8.538 8.023 -8.412 1.00 84.81 80 VAL A O 1
ATOM 595 N N . HIS A 1 81 ? 6.864 8.188 -6.946 1.00 88.44 81 HIS A N 1
ATOM 596 C CA . HIS A 1 81 ? 7.591 8.898 -5.899 1.00 88.44 81 HIS A CA 1
ATOM 597 C C . HIS A 1 81 ? 8.273 7.922 -4.935 1.00 88.44 81 HIS A C 1
ATOM 599 O O . HIS A 1 81 ? 7.887 7.725 -3.783 1.00 88.44 81 HIS A O 1
ATOM 605 N N . TRP A 1 82 ? 9.346 7.300 -5.404 1.00 85.00 82 TRP A N 1
ATOM 606 C CA . TRP A 1 82 ? 10.073 6.276 -4.657 1.00 85.00 82 TRP A CA 1
ATOM 607 C C . TRP A 1 82 ? 10.757 6.750 -3.374 1.00 85.00 82 TRP A C 1
ATOM 609 O O . TRP A 1 82 ? 10.883 5.966 -2.429 1.00 85.00 82 TRP A O 1
ATOM 619 N N . ILE A 1 83 ? 11.193 8.009 -3.347 1.00 88.44 83 ILE A N 1
ATOM 620 C CA . ILE A 1 83 ? 11.756 8.663 -2.157 1.00 88.44 83 ILE A CA 1
ATOM 621 C C . ILE A 1 83 ? 10.653 8.883 -1.118 1.00 88.44 83 ILE A C 1
ATOM 623 O O . ILE A 1 83 ? 10.859 8.649 0.071 1.00 88.44 83 ILE A O 1
ATOM 627 N N . TRP A 1 84 ? 9.453 9.254 -1.575 1.00 91.12 84 TRP A N 1
ATOM 628 C CA . TRP A 1 84 ? 8.283 9.363 -0.712 1.00 91.12 84 TRP A CA 1
ATOM 629 C C . TRP A 1 84 ? 7.913 8.009 -0.106 1.00 91.12 84 TRP A C 1
ATOM 631 O O . TRP A 1 84 ? 7.742 7.905 1.102 1.00 91.12 84 TRP A O 1
ATOM 641 N N . PHE A 1 85 ? 7.895 6.931 -0.896 1.00 91.00 85 PHE A N 1
ATOM 642 C CA . PHE A 1 85 ? 7.623 5.612 -0.321 1.00 91.00 85 PHE A CA 1
ATOM 643 C C . PHE A 1 85 ? 8.666 5.211 0.732 1.00 91.00 85 PHE A C 1
ATOM 645 O O . PHE A 1 85 ? 8.313 4.694 1.786 1.00 91.00 85 PHE A O 1
ATOM 652 N N . GLN A 1 86 ? 9.948 5.506 0.492 1.00 91.69 86 GLN A N 1
ATOM 653 C CA . GLN A 1 86 ? 11.012 5.254 1.468 1.00 91.69 86 GLN A CA 1
ATOM 654 C C . GLN A 1 86 ? 10.838 6.040 2.773 1.00 91.69 86 GLN A C 1
ATOM 656 O O . GLN A 1 86 ? 11.186 5.512 3.829 1.00 91.69 86 GLN A O 1
ATOM 661 N N . SER A 1 87 ? 10.304 7.266 2.734 1.00 93.62 87 SER A N 1
ATOM 662 C CA . SER A 1 87 ? 10.070 8.062 3.949 1.00 93.62 87 SER A CA 1
ATOM 663 C C . SER A 1 87 ? 8.941 7.489 4.820 1.00 93.62 87 SER A C 1
ATOM 665 O O . SER A 1 87 ? 8.966 7.637 6.047 1.00 93.62 87 SER A O 1
ATOM 667 N N . LEU A 1 88 ? 7.996 6.774 4.201 1.00 93.50 88 LEU A N 1
ATOM 668 C CA . LEU A 1 88 ? 6.902 6.073 4.877 1.00 93.50 88 LEU A CA 1
ATOM 669 C C . LEU A 1 88 ? 7.317 4.725 5.484 1.00 93.50 88 LEU A C 1
ATOM 671 O O . LEU A 1 88 ? 6.592 4.173 6.306 1.00 93.50 88 LEU A O 1
ATOM 675 N N . ILE A 1 89 ? 8.476 4.185 5.120 1.00 93.06 89 ILE A N 1
ATOM 676 C CA . ILE A 1 89 ? 9.001 2.961 5.730 1.00 93.06 89 ILE A CA 1
ATOM 677 C C . ILE A 1 89 ? 9.770 3.349 6.997 1.00 93.06 89 ILE A C 1
ATOM 679 O O . ILE A 1 89 ? 10.457 4.367 7.027 1.00 93.06 89 ILE A O 1
ATOM 683 N N . GLU A 1 90 ? 9.668 2.565 8.065 1.00 90.31 90 GLU A N 1
ATOM 684 C CA . GLU A 1 90 ? 10.445 2.800 9.294 1.00 90.31 90 GLU A CA 1
ATOM 685 C C . GLU A 1 90 ? 11.612 1.832 9.423 1.00 90.31 90 GLU A C 1
ATOM 687 O O . GLU A 1 90 ? 12.723 2.269 9.716 1.00 90.31 90 GLU A O 1
ATOM 692 N N . ASP A 1 91 ? 11.385 0.556 9.101 1.00 91.44 91 ASP A N 1
ATOM 693 C CA . ASP A 1 91 ? 12.413 -0.482 9.114 1.00 91.44 91 ASP A CA 1
ATOM 694 C C . ASP A 1 91 ? 13.557 -0.149 8.128 1.00 91.44 91 ASP A C 1
ATOM 696 O O . ASP A 1 91 ? 13.343 -0.128 6.907 1.00 91.44 91 ASP A O 1
ATOM 700 N N . PRO A 1 92 ? 14.791 0.080 8.621 1.00 91.38 92 PRO A N 1
ATOM 701 C CA . PRO A 1 92 ? 15.949 0.354 7.776 1.00 91.38 92 PRO A CA 1
ATOM 702 C C . PRO A 1 92 ? 16.263 -0.771 6.781 1.00 91.38 92 PRO A C 1
ATOM 704 O O . PRO A 1 92 ? 16.703 -0.491 5.664 1.00 91.38 92 PRO A O 1
ATOM 707 N N . LYS A 1 93 ? 16.011 -2.037 7.144 1.00 93.12 93 LYS A N 1
ATOM 708 C CA . LYS A 1 93 ? 16.237 -3.180 6.248 1.00 93.12 93 LYS A CA 1
ATOM 709 C C . LYS A 1 93 ? 15.238 -3.169 5.100 1.00 93.12 93 LYS A C 1
ATOM 711 O O . LYS A 1 93 ? 15.644 -3.322 3.952 1.00 93.12 93 LYS A O 1
ATOM 716 N N . ALA A 1 94 ? 13.963 -2.910 5.390 1.00 91.62 94 ALA A N 1
ATOM 717 C CA . ALA A 1 94 ? 12.940 -2.762 4.360 1.00 91.62 94 ALA A CA 1
ATOM 718 C C . ALA A 1 94 ? 13.211 -1.549 3.448 1.00 91.62 94 ALA A C 1
ATOM 720 O O . ALA A 1 94 ? 13.023 -1.643 2.237 1.00 91.62 94 ALA A O 1
ATOM 721 N N . LYS A 1 95 ? 13.719 -0.425 3.982 1.00 91.56 95 LYS A N 1
ATOM 722 C CA . LYS A 1 95 ? 14.140 0.730 3.159 1.00 91.56 95 LYS A CA 1
ATOM 723 C C . LYS A 1 95 ? 15.224 0.366 2.150 1.00 91.56 95 LYS A C 1
ATOM 725 O O . LYS A 1 95 ? 15.117 0.760 0.989 1.00 91.56 95 LYS A O 1
ATOM 730 N N . SER A 1 96 ? 16.249 -0.358 2.601 1.00 89.38 96 SER A N 1
ATOM 731 C CA . SER A 1 96 ? 17.337 -0.822 1.738 1.00 89.38 96 SER A CA 1
ATOM 732 C C . SER A 1 96 ? 16.827 -1.837 0.721 1.00 89.38 96 SER A C 1
ATOM 734 O O . SER A 1 96 ? 17.052 -1.671 -0.470 1.00 89.38 96 SER A O 1
ATOM 736 N N . GLY A 1 97 ? 16.061 -2.836 1.164 1.00 88.44 97 GLY A N 1
ATOM 737 C CA . GLY A 1 97 ? 15.518 -3.869 0.282 1.00 88.44 97 GLY A CA 1
ATOM 738 C C . GLY A 1 97 ? 14.558 -3.329 -0.780 1.00 88.44 97 GLY A C 1
ATOM 739 O O . GLY A 1 97 ? 14.475 -3.882 -1.872 1.00 88.44 97 GLY A O 1
ATOM 740 N N . LEU A 1 98 ? 13.885 -2.205 -0.515 1.00 87.94 98 LEU A N 1
ATOM 741 C CA . LEU A 1 98 ? 13.086 -1.511 -1.521 1.00 87.94 98 LEU A CA 1
ATOM 742 C C . LEU A 1 98 ? 13.936 -1.004 -2.696 1.00 87.94 98 LEU A C 1
ATOM 744 O O . LEU A 1 98 ? 13.428 -0.959 -3.812 1.00 87.94 98 LEU A O 1
ATOM 748 N N . ILE A 1 99 ? 15.199 -0.625 -2.480 1.00 84.00 99 ILE A N 1
ATOM 749 C CA . ILE A 1 99 ? 16.110 -0.235 -3.570 1.00 84.00 99 ILE A CA 1
ATOM 750 C C . ILE A 1 99 ? 16.312 -1.427 -4.509 1.00 84.00 99 ILE A C 1
ATOM 752 O O . ILE A 1 99 ? 16.094 -1.293 -5.710 1.00 84.00 99 ILE A O 1
ATOM 756 N N . ASP A 1 100 ? 16.588 -2.605 -3.950 1.00 84.38 100 ASP A N 1
ATOM 757 C CA . ASP A 1 100 ? 16.773 -3.834 -4.725 1.00 84.38 100 ASP A CA 1
ATOM 758 C C . ASP A 1 100 ? 15.479 -4.279 -5.416 1.00 84.38 100 ASP A C 1
ATOM 760 O O . ASP A 1 100 ? 15.503 -4.780 -6.535 1.00 84.38 100 ASP A O 1
ATOM 764 N N . CYS A 1 101 ? 14.321 -4.099 -4.778 1.00 84.12 101 CYS A N 1
ATOM 765 C CA . CYS A 1 101 ? 13.037 -4.485 -5.361 1.00 84.12 101 CYS A CA 1
ATOM 766 C C . CYS A 1 101 ? 12.541 -3.518 -6.452 1.00 84.12 101 CYS A C 1
ATOM 768 O O . CYS A 1 101 ? 11.675 -3.899 -7.234 1.00 84.12 101 CYS A O 1
ATOM 770 N N . LYS A 1 102 ? 13.060 -2.286 -6.544 1.00 77.38 102 LYS A N 1
ATOM 771 C CA . LYS A 1 102 ? 12.674 -1.325 -7.598 1.00 77.38 102 LYS A CA 1
ATOM 772 C C . LYS A 1 102 ? 13.229 -1.677 -8.977 1.00 77.38 102 LYS A C 1
ATOM 774 O O . LYS A 1 102 ? 12.676 -1.209 -9.965 1.00 77.38 102 LYS A O 1
ATOM 779 N N . GLN A 1 103 ? 14.262 -2.520 -9.056 1.00 70.44 103 GLN A N 1
ATOM 780 C CA . GLN A 1 103 ? 14.876 -2.924 -10.330 1.00 70.44 103 GLN A CA 1
ATOM 781 C C . GLN A 1 103 ? 13.902 -3.641 -11.287 1.00 70.44 103 GLN A C 1
ATOM 783 O O . GLN A 1 103 ? 14.185 -3.762 -12.471 1.00 70.44 103 GLN A O 1
ATOM 788 N N . PHE A 1 104 ? 12.756 -4.117 -10.782 1.00 63.84 104 PHE A N 1
ATOM 789 C CA . PHE A 1 104 ? 11.724 -4.802 -11.566 1.00 63.84 104 PHE A CA 1
ATOM 790 C C . PHE A 1 104 ? 10.765 -3.862 -12.307 1.00 63.84 104 PHE A C 1
ATOM 792 O O . PHE A 1 104 ? 9.867 -4.336 -13.000 1.00 63.84 104 PHE A O 1
ATOM 799 N N . ILE A 1 105 ? 10.908 -2.546 -12.150 1.00 63.06 105 ILE A N 1
ATOM 800 C CA . ILE A 1 105 ? 10.104 -1.583 -12.900 1.00 63.06 105 ILE A CA 1
ATOM 801 C C . ILE A 1 105 ? 10.784 -1.372 -14.235 1.00 63.06 105 ILE A C 1
ATOM 803 O O . ILE A 1 105 ? 11.717 -0.585 -14.356 1.00 63.06 105 ILE A O 1
ATOM 807 N N . VAL A 1 106 ? 10.313 -2.114 -15.225 1.00 55.81 106 VAL A N 1
ATOM 808 C CA . VAL A 1 106 ? 10.640 -1.831 -16.614 1.00 55.81 106 VAL A CA 1
ATOM 809 C C . VAL A 1 106 ? 9.833 -0.593 -17.001 1.00 55.81 106 VAL A C 1
ATOM 811 O O . VAL A 1 106 ? 8.618 -0.561 -16.801 1.00 55.81 106 VAL A O 1
ATOM 814 N N . GLU A 1 107 ? 10.513 0.445 -17.482 1.00 50.91 107 GLU A N 1
ATOM 815 C CA . GLU A 1 107 ? 9.896 1.692 -17.957 1.00 50.91 107 GLU A CA 1
ATOM 816 C C . GLU A 1 107 ? 9.102 1.500 -19.271 1.00 50.91 107 GLU A C 1
ATOM 818 O O . GLU A 1 107 ? 8.444 2.435 -19.717 1.00 50.91 107 GLU A O 1
ATOM 823 N N . ASP A 1 108 ? 9.087 0.285 -19.841 1.00 47.50 108 ASP A N 1
ATOM 824 C CA . ASP A 1 108 ? 8.203 -0.114 -20.944 1.00 47.50 108 ASP A CA 1
ATOM 825 C C . ASP A 1 108 ? 6.850 -0.630 -20.415 1.00 47.50 108 ASP A C 1
ATOM 827 O O . ASP A 1 108 ? 6.752 -1.616 -19.678 1.00 47.50 108 ASP A O 1
ATOM 831 N N . LEU A 1 109 ? 5.797 0.104 -20.772 1.00 53.41 109 LEU A N 1
ATOM 832 C CA . LEU A 1 109 ? 4.499 0.187 -20.098 1.00 53.41 109 LEU A CA 1
ATOM 833 C C . LEU A 1 109 ? 3.377 -0.606 -20.790 1.00 53.41 109 LEU A C 1
ATOM 835 O O . LEU A 1 109 ? 2.307 -0.057 -21.034 1.00 53.41 109 LEU A O 1
ATOM 839 N N . ASP A 1 110 ? 3.544 -1.904 -21.035 1.00 54.50 110 ASP A N 1
ATOM 840 C CA . ASP A 1 110 ? 2.390 -2.703 -21.492 1.00 54.50 110 ASP A CA 1
ATOM 841 C C . ASP A 1 110 ? 1.450 -3.083 -20.325 1.00 54.50 110 ASP A C 1
ATOM 843 O O . ASP A 1 110 ? 0.240 -3.213 -20.507 1.00 54.50 110 ASP A O 1
ATOM 847 N N . ASP A 1 111 ? 1.967 -3.200 -19.090 1.00 72.75 111 ASP A N 1
ATOM 848 C CA . ASP A 1 111 ? 1.150 -3.469 -17.894 1.00 72.75 111 ASP A CA 1
ATOM 849 C C . ASP A 1 111 ? 1.800 -2.929 -16.604 1.00 72.75 111 ASP A C 1
ATOM 851 O O . ASP A 1 111 ? 2.414 -3.657 -15.820 1.00 72.75 111 ASP A O 1
ATOM 855 N N . PHE A 1 112 ? 1.642 -1.629 -16.331 1.00 78.81 112 PHE A N 1
ATOM 856 C CA . PHE A 1 112 ? 2.193 -1.009 -15.115 1.00 78.81 112 PHE A CA 1
ATOM 857 C C . PHE A 1 112 ? 1.678 -1.651 -13.812 1.00 78.81 112 PHE A C 1
ATOM 859 O O . PHE A 1 112 ? 2.376 -1.665 -12.794 1.00 78.81 112 PHE A O 1
ATOM 866 N N . CYS A 1 113 ? 0.462 -2.208 -13.824 1.00 81.81 113 CYS A N 1
ATOM 867 C CA . CYS A 1 113 ? -0.059 -2.951 -12.683 1.00 81.81 113 CYS A CA 1
ATOM 868 C C . CYS A 1 113 ? 0.800 -4.198 -12.394 1.00 81.81 113 CYS A C 1
ATOM 870 O O . CYS A 1 113 ? 1.063 -4.497 -11.227 1.00 81.81 113 CYS A O 1
ATOM 872 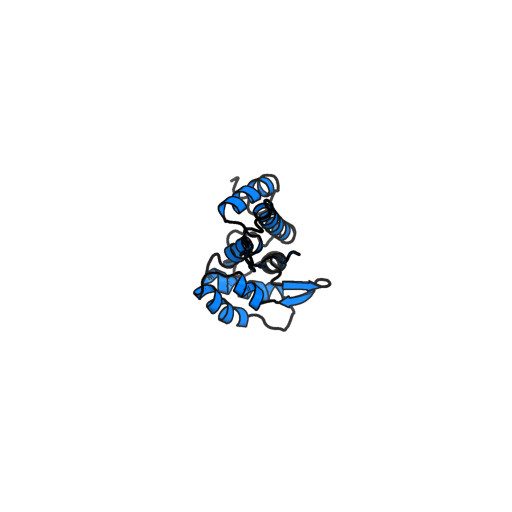N N . ALA A 1 114 ? 1.299 -4.890 -13.427 1.00 80.31 114 ALA A N 1
ATOM 873 C CA . ALA A 1 114 ? 2.225 -6.013 -13.270 1.00 80.31 114 ALA A CA 1
ATOM 874 C C . ALA A 1 114 ? 3.577 -5.580 -12.679 1.00 80.31 114 ALA A C 1
ATOM 876 O O . ALA A 1 114 ? 4.071 -6.224 -11.752 1.00 80.31 114 ALA A O 1
ATOM 877 N N . SER A 1 115 ? 4.147 -4.464 -13.141 1.00 80.62 115 SER A N 1
ATOM 878 C CA . SER A 1 115 ? 5.422 -3.946 -12.619 1.00 80.62 115 SER A CA 1
ATOM 879 C C . SER A 1 115 ? 5.327 -3.586 -11.133 1.00 80.62 115 SER A C 1
ATOM 881 O O . SER A 1 115 ? 6.165 -3.998 -10.328 1.00 80.62 115 SER A O 1
ATOM 883 N N . VAL A 1 116 ? 4.261 -2.887 -10.728 1.00 82.19 116 VAL A N 1
ATOM 884 C CA . VAL A 1 116 ? 4.015 -2.559 -9.313 1.00 82.19 116 VAL A CA 1
ATOM 885 C C . VAL A 1 116 ? 3.818 -3.817 -8.473 1.00 82.19 116 VAL A C 1
ATOM 887 O O . VAL A 1 116 ? 4.340 -3.910 -7.358 1.00 82.19 116 VAL A O 1
ATOM 890 N N . LEU A 1 117 ? 3.092 -4.800 -9.000 1.00 82.06 117 LEU A N 1
ATOM 891 C CA . LEU A 1 117 ? 2.909 -6.076 -8.329 1.00 82.06 117 LEU A CA 1
ATOM 892 C C . LEU A 1 117 ? 4.245 -6.803 -8.111 1.00 82.06 117 LEU A C 1
ATOM 894 O O . LEU A 1 117 ? 4.437 -7.371 -7.039 1.00 82.06 117 LEU A O 1
ATOM 898 N N . SER A 1 118 ? 5.176 -6.773 -9.066 1.00 82.81 118 SER A N 1
ATOM 899 C CA . SER A 1 118 ? 6.508 -7.378 -8.903 1.00 82.81 118 SER A CA 1
ATOM 900 C C . SER A 1 118 ? 7.279 -6.754 -7.739 1.00 82.81 118 SER A C 1
ATOM 902 O O . SER A 1 118 ? 7.821 -7.475 -6.895 1.00 82.81 118 SER A O 1
ATOM 904 N N . VAL A 1 119 ? 7.243 -5.421 -7.613 1.00 84.81 119 VAL A N 1
ATOM 905 C CA . VAL A 1 119 ? 7.821 -4.714 -6.456 1.00 84.81 119 VAL A CA 1
ATOM 906 C C . VAL A 1 119 ? 7.116 -5.132 -5.166 1.00 84.81 119 VAL A C 1
ATOM 908 O O . VAL A 1 119 ? 7.777 -5.445 -4.173 1.00 84.81 119 VAL A O 1
ATOM 911 N N . TYR A 1 120 ? 5.780 -5.184 -5.181 1.00 82.50 120 TYR A N 1
ATOM 912 C CA . TYR A 1 120 ? 4.981 -5.607 -4.032 1.00 82.50 120 TYR A CA 1
ATOM 913 C C . TYR A 1 120 ? 5.334 -7.028 -3.577 1.00 82.50 120 TYR A C 1
ATOM 915 O O . TYR A 1 120 ? 5.582 -7.241 -2.392 1.00 82.50 120 TYR A O 1
ATOM 923 N N . LYS A 1 121 ? 5.412 -7.991 -4.504 1.00 81.94 121 LYS A N 1
ATOM 924 C CA . LYS A 1 121 ? 5.789 -9.386 -4.234 1.00 81.94 121 LYS A CA 1
ATOM 925 C C . LYS A 1 121 ? 7.204 -9.483 -3.665 1.00 81.94 121 LYS A C 1
ATOM 927 O O . LYS A 1 121 ? 7.393 -10.113 -2.625 1.00 81.94 121 LYS A O 1
ATOM 932 N N . CYS A 1 122 ? 8.176 -8.813 -4.289 1.00 85.75 122 CYS A N 1
ATOM 933 C CA . CYS A 1 122 ? 9.562 -8.785 -3.820 1.00 85.75 122 CYS A CA 1
ATOM 934 C C . CYS A 1 122 ? 9.647 -8.294 -2.370 1.00 85.75 122 CYS A C 1
ATOM 936 O O . CYS A 1 122 ? 10.168 -8.989 -1.496 1.00 85.75 122 CYS A O 1
ATOM 938 N N . MET A 1 123 ? 9.037 -7.143 -2.095 1.00 86.62 123 MET A N 1
ATOM 939 C CA . MET A 1 123 ? 9.022 -6.544 -0.767 1.00 86.62 123 MET A CA 1
ATOM 940 C C . MET A 1 123 ? 8.267 -7.398 0.247 1.00 86.62 123 MET A C 1
ATOM 942 O O . MET A 1 123 ? 8.799 -7.666 1.315 1.00 86.62 123 MET A O 1
ATOM 946 N N . ASN A 1 124 ? 7.065 -7.878 -0.073 1.00 81.69 124 ASN A N 1
ATOM 947 C CA . ASN A 1 124 ? 6.253 -8.637 0.877 1.00 81.69 124 ASN A CA 1
ATOM 948 C C . ASN A 1 124 ? 6.832 -10.030 1.185 1.00 81.69 124 ASN A C 1
ATOM 950 O O . ASN A 1 124 ? 6.581 -10.554 2.266 1.00 81.69 124 ASN A O 1
ATOM 954 N N . SER A 1 125 ? 7.608 -10.623 0.268 1.00 82.69 125 SER A N 1
ATOM 955 C CA . SER A 1 125 ? 8.299 -11.902 0.504 1.00 82.69 125 SER A CA 1
ATOM 956 C C . SER A 1 125 ? 9.459 -11.788 1.502 1.00 82.69 125 SER A C 1
ATOM 958 O O . SER A 1 125 ? 9.720 -12.728 2.248 1.00 82.69 125 SER A O 1
ATOM 960 N N . ARG A 1 126 ? 10.142 -10.636 1.540 1.00 85.50 126 ARG A N 1
ATOM 961 C CA . ARG A 1 126 ? 11.329 -10.396 2.384 1.00 85.50 126 ARG A CA 1
ATOM 962 C C . ARG A 1 126 ? 11.013 -9.588 3.643 1.00 85.50 126 ARG A C 1
ATOM 964 O O . ARG A 1 126 ? 11.619 -9.805 4.687 1.00 85.50 126 ARG A O 1
ATOM 971 N N . TYR A 1 127 ? 10.062 -8.666 3.532 1.00 88.88 127 TYR A N 1
ATOM 972 C CA . TYR A 1 127 ? 9.679 -7.676 4.536 1.00 88.88 127 TYR A CA 1
ATOM 973 C C . TYR A 1 127 ? 8.142 -7.600 4.619 1.00 88.88 127 TYR A C 1
ATOM 975 O O . TYR A 1 127 ? 7.511 -6.643 4.152 1.00 88.88 127 TYR A O 1
ATOM 983 N N . PRO A 1 128 ? 7.487 -8.641 5.162 1.00 83.25 128 PRO A N 1
ATOM 984 C CA . PRO A 1 128 ? 6.035 -8.678 5.247 1.00 83.25 128 PRO A CA 1
ATOM 985 C C . PRO A 1 128 ? 5.518 -7.535 6.126 1.00 83.25 128 PRO A C 1
ATOM 987 O O . PRO A 1 128 ? 5.992 -7.308 7.236 1.00 83.25 128 PRO A O 1
ATOM 990 N N . GLY A 1 129 ? 4.501 -6.827 5.638 1.00 83.25 129 GLY A N 1
ATOM 991 C CA . GLY A 1 129 ? 3.889 -5.713 6.364 1.00 83.25 129 GLY A CA 1
ATOM 992 C C . GLY A 1 129 ? 4.424 -4.326 6.012 1.00 83.25 129 GLY A C 1
ATOM 993 O O . GLY A 1 129 ? 3.751 -3.363 6.358 1.00 83.25 129 GLY A O 1
ATOM 994 N N . THR A 1 130 ? 5.510 -4.188 5.238 1.00 88.62 130 THR A N 1
ATOM 995 C CA . THR A 1 130 ? 6.046 -2.866 4.849 1.00 88.62 130 THR A CA 1
ATOM 996 C C . THR A 1 130 ? 4.992 -1.946 4.224 1.00 88.62 130 THR A C 1
ATOM 998 O O . THR A 1 130 ? 4.884 -0.787 4.611 1.00 88.62 130 THR A O 1
ATOM 1001 N N . PHE A 1 131 ? 4.170 -2.454 3.300 1.00 87.56 131 PHE A N 1
ATOM 1002 C CA . PHE A 1 131 ? 3.098 -1.658 2.684 1.00 87.56 131 PHE A CA 1
ATOM 1003 C C . PHE A 1 131 ? 1.990 -1.292 3.671 1.00 87.56 131 PHE A C 1
ATOM 1005 O O . PHE A 1 131 ? 1.488 -0.174 3.629 1.00 87.56 131 PHE A O 1
ATOM 1012 N N . ARG A 1 132 ? 1.618 -2.219 4.566 1.00 87.94 132 ARG A N 1
ATOM 1013 C CA . ARG A 1 132 ? 0.638 -1.948 5.626 1.00 87.94 132 ARG A CA 1
ATOM 1014 C C . ARG A 1 132 ? 1.154 -0.827 6.520 1.00 87.94 132 ARG A C 1
ATOM 1016 O O . ARG A 1 132 ? 0.426 0.119 6.776 1.00 87.94 132 ARG A O 1
ATOM 1023 N N . ASP A 1 133 ? 2.394 -0.924 6.975 1.00 89.75 133 ASP A N 1
ATOM 1024 C CA . ASP A 1 133 ? 2.955 0.025 7.933 1.00 89.75 133 ASP A CA 1
ATOM 1025 C C . ASP A 1 133 ? 3.147 1.406 7.287 1.00 89.75 133 ASP A C 1
ATOM 1027 O O . ASP A 1 133 ? 2.790 2.415 7.890 1.00 89.75 133 ASP A O 1
ATOM 1031 N N . ALA A 1 134 ? 3.571 1.457 6.018 1.00 92.31 134 ALA A N 1
ATOM 1032 C CA . ALA A 1 134 ? 3.608 2.693 5.235 1.00 92.31 134 ALA A CA 1
ATOM 1033 C C . ALA A 1 134 ? 2.217 3.328 5.058 1.00 92.31 134 ALA A C 1
ATOM 1035 O O . ALA A 1 134 ? 2.080 4.546 5.160 1.00 92.31 134 ALA A O 1
ATOM 1036 N N . HIS A 1 135 ? 1.181 2.512 4.832 1.00 92.75 135 HIS A N 1
ATOM 1037 C CA . HIS A 1 135 ? -0.210 2.967 4.751 1.00 92.75 135 HIS A CA 1
ATOM 1038 C C . HIS A 1 135 ? -0.680 3.582 6.064 1.00 92.75 135 HIS A C 1
ATOM 1040 O O . HIS A 1 135 ? -1.150 4.717 6.085 1.00 92.75 135 HIS A O 1
ATOM 1046 N N . LEU A 1 136 ? -0.490 2.872 7.176 1.00 91.81 136 LEU A N 1
ATOM 1047 C CA . LEU A 1 136 ? -0.861 3.362 8.503 1.00 91.81 136 LEU A CA 1
ATOM 1048 C C . LEU A 1 136 ? -0.113 4.658 8.851 1.00 91.81 136 LEU A C 1
ATOM 1050 O O . LEU A 1 136 ? -0.731 5.607 9.332 1.00 91.81 136 LEU A O 1
ATOM 1054 N N . LYS A 1 137 ? 1.184 4.735 8.525 1.00 94.25 137 LYS A N 1
ATOM 1055 C CA . LYS A 1 137 ? 2.003 5.933 8.734 1.00 94.25 137 LYS A CA 1
ATOM 1056 C C . LYS A 1 137 ? 1.529 7.123 7.907 1.00 94.25 137 LYS A C 1
ATOM 1058 O O . LYS A 1 137 ? 1.417 8.216 8.453 1.00 94.25 137 LYS A O 1
ATOM 1063 N N . TYR A 1 138 ? 1.225 6.923 6.623 1.00 94.94 138 TYR A N 1
ATOM 1064 C CA . TYR A 1 138 ? 0.717 7.988 5.752 1.00 94.94 138 TYR A CA 1
ATOM 1065 C C . TYR A 1 138 ? -0.562 8.622 6.314 1.00 94.94 138 TYR A C 1
ATOM 1067 O O . TYR A 1 138 ? -0.701 9.842 6.316 1.00 94.94 138 TYR A O 1
ATOM 1075 N N . PHE A 1 139 ? -1.474 7.797 6.830 1.00 94.56 139 PHE A N 1
ATOM 1076 C CA . PHE A 1 139 ? -2.733 8.256 7.416 1.00 94.56 139 PHE A CA 1
ATOM 1077 C C . PHE A 1 139 ? -2.632 8.637 8.903 1.00 94.56 139 PHE A C 1
ATOM 1079 O O . PHE A 1 139 ? -3.651 8.960 9.511 1.00 94.56 139 PHE A O 1
ATOM 1086 N N . GLY A 1 140 ? -1.440 8.595 9.509 1.00 94.00 140 GLY A N 1
ATOM 1087 C CA . GLY A 1 140 ? -1.244 8.962 10.914 1.00 94.00 140 GLY A CA 1
ATOM 1088 C C . GLY A 1 140 ? -2.032 8.086 11.894 1.00 94.00 140 GLY A C 1
ATOM 1089 O O . GLY A 1 140 ? -2.586 8.590 12.870 1.00 94.00 140 GLY A O 1
ATOM 1090 N N . THR A 1 141 ? -2.131 6.780 11.628 1.00 93.06 141 THR A N 1
ATOM 1091 C CA . THR A 1 141 ? -2.902 5.831 12.443 1.00 93.06 141 THR A CA 1
ATOM 1092 C C . THR A 1 141 ? -2.080 4.604 12.854 1.00 93.06 141 THR A C 1
ATOM 1094 O O . THR A 1 141 ? -0.939 4.430 12.437 1.00 93.06 141 THR A O 1
ATOM 1097 N N . ASP A 1 142 ? -2.664 3.747 13.691 1.00 91.69 142 ASP A N 1
ATOM 1098 C CA . ASP A 1 142 ? -2.083 2.481 14.136 1.00 91.69 142 ASP A CA 1
ATOM 1099 C C . ASP A 1 142 ? -2.962 1.292 13.722 1.00 91.69 142 ASP A C 1
ATOM 1101 O O . ASP A 1 142 ? -4.098 1.444 13.265 1.00 91.69 142 ASP A O 1
ATOM 1105 N N . LYS A 1 143 ? -2.412 0.081 13.850 1.00 87.12 143 LYS A N 1
ATOM 1106 C CA . LYS A 1 143 ? -3.053 -1.156 13.391 1.00 87.12 143 LYS A CA 1
ATOM 1107 C C . LYS A 1 143 ? -4.396 -1.418 14.077 1.00 87.12 143 LYS A C 1
ATOM 1109 O O . LYS A 1 143 ? -5.302 -1.935 13.422 1.00 87.12 143 LYS A O 1
ATOM 1114 N N . ASP A 1 144 ? -4.519 -1.093 15.361 1.00 87.50 144 ASP A N 1
ATOM 1115 C CA . ASP A 1 144 ? -5.711 -1.413 16.145 1.00 87.50 144 ASP A CA 1
ATOM 1116 C C . ASP A 1 144 ? -6.844 -0.448 15.802 1.00 87.50 144 ASP A C 1
ATOM 1118 O O . ASP A 1 144 ? -7.935 -0.892 15.436 1.00 87.50 144 ASP A O 1
ATOM 1122 N N . LYS A 1 145 ? -6.559 0.859 15.758 1.00 90.44 145 LYS A N 1
ATOM 1123 C CA . LYS A 1 145 ? -7.528 1.867 15.307 1.00 90.44 145 LYS A CA 1
ATOM 1124 C C . LYS A 1 145 ? -7.964 1.633 13.867 1.00 90.44 145 LYS A C 1
ATOM 1126 O O . LYS A 1 145 ? -9.152 1.713 13.564 1.00 90.44 145 LYS A O 1
ATOM 1131 N N . PHE A 1 146 ? -7.025 1.310 12.978 1.00 88.81 146 PHE A N 1
ATOM 1132 C CA . PHE A 1 146 ? -7.335 0.954 11.596 1.00 88.81 146 PHE A CA 1
ATOM 1133 C C . PHE A 1 146 ? -8.265 -0.260 11.513 1.00 88.81 146 PHE A C 1
ATOM 1135 O O . PHE A 1 146 ? -9.256 -0.232 10.786 1.00 88.81 146 PHE A O 1
ATOM 1142 N N . LYS A 1 147 ? -7.977 -1.324 12.272 1.00 85.75 147 LYS A N 1
ATOM 1143 C CA . LYS A 1 147 ? -8.816 -2.527 12.308 1.00 85.75 147 LYS A CA 1
ATOM 1144 C C . LYS A 1 147 ? -10.227 -2.200 12.793 1.00 85.75 147 LYS A C 1
ATOM 1146 O O . LYS A 1 147 ? -11.189 -2.701 12.214 1.00 85.75 147 LYS A O 1
ATOM 1151 N N . ASP A 1 148 ? -10.355 -1.372 13.823 1.00 86.81 148 ASP A N 1
ATOM 1152 C CA . ASP A 1 148 ? -11.653 -0.955 14.349 1.00 86.81 148 ASP A CA 1
ATOM 1153 C C . ASP A 1 148 ? -12.436 -0.089 13.359 1.00 86.81 148 ASP A C 1
ATOM 1155 O O . ASP A 1 148 ? -13.635 -0.305 13.192 1.00 86.81 148 ASP A O 1
ATOM 1159 N N . ALA A 1 149 ? -11.764 0.804 12.627 1.00 87.50 149 ALA A N 1
ATOM 1160 C CA . ALA A 1 149 ? -12.371 1.596 11.559 1.00 87.50 149 ALA A CA 1
ATOM 1161 C C . ALA A 1 149 ? -12.769 0.752 10.335 1.00 87.50 149 ALA A C 1
ATOM 1163 O O . ALA A 1 149 ? -13.769 1.038 9.678 1.00 87.50 149 ALA A O 1
ATOM 1164 N N . LEU A 1 150 ? -12.019 -0.313 10.038 1.00 84.94 150 LEU A N 1
ATOM 1165 C CA . LEU A 1 150 ? -12.301 -1.208 8.919 1.00 84.94 150 LEU A CA 1
ATOM 1166 C C . LEU A 1 150 ? -13.544 -2.071 9.167 1.00 84.94 150 LEU A C 1
ATOM 1168 O O . LEU A 1 150 ? -14.351 -2.236 8.256 1.00 84.94 150 LEU A O 1
ATOM 1172 N N . LYS A 1 151 ? -13.732 -2.590 10.389 1.00 82.44 151 LYS A N 1
ATOM 1173 C CA . LYS A 1 151 ? -14.860 -3.471 10.765 1.00 82.44 151 LYS A CA 1
ATOM 1174 C C . LYS A 1 151 ? -16.234 -3.010 10.238 1.00 82.44 151 LYS A C 1
ATOM 1176 O O . LYS A 1 151 ? -16.868 -3.798 9.537 1.00 82.44 151 LYS A O 1
ATOM 1181 N N . PRO A 1 152 ? -16.725 -1.786 10.511 1.00 81.12 152 PRO A N 1
ATOM 1182 C CA . PRO A 1 152 ? -18.045 -1.366 10.037 1.00 81.12 152 PRO A CA 1
ATOM 1183 C C . PRO A 1 152 ? -18.128 -1.253 8.508 1.00 81.12 152 PRO A C 1
ATOM 1185 O O . PRO A 1 152 ? -19.188 -1.495 7.938 1.00 81.12 152 PRO A O 1
ATOM 1188 N N . LEU A 1 153 ? -17.021 -0.932 7.829 1.00 78.00 153 LEU A N 1
ATOM 1189 C CA . LEU A 1 153 ? -16.985 -0.799 6.369 1.00 78.00 153 LEU A CA 1
ATOM 1190 C C . LEU A 1 153 ? -17.048 -2.150 5.651 1.00 78.00 153 LEU A C 1
ATOM 1192 O O . LEU A 1 153 ? -17.475 -2.211 4.498 1.00 78.00 153 LEU A O 1
ATOM 1196 N N . VAL A 1 154 ? -16.616 -3.218 6.322 1.00 71.25 154 VAL A N 1
ATOM 1197 C CA . VAL A 1 154 ? -16.517 -4.559 5.738 1.00 71.25 154 VAL A CA 1
ATOM 1198 C C . VAL A 1 154 ? -17.629 -5.505 6.193 1.00 71.25 154 VAL A C 1
ATOM 1200 O O . VAL A 1 154 ? -18.022 -6.368 5.423 1.00 71.25 154 VAL A O 1
ATOM 1203 N N . VAL A 1 155 ? -18.194 -5.332 7.395 1.00 62.81 155 VAL A N 1
ATOM 1204 C CA . VAL A 1 155 ? -19.263 -6.204 7.934 1.00 62.81 155 VAL A CA 1
ATOM 1205 C C . VAL A 1 155 ? -20.615 -6.006 7.219 1.00 62.81 155 VAL A C 1
ATOM 1207 O O . VAL A 1 155 ? -21.469 -6.882 7.275 1.00 62.81 155 VAL A O 1
ATOM 1210 N N . GLY A 1 156 ? -20.808 -4.905 6.483 1.00 51.03 156 GLY A N 1
ATOM 1211 C CA . GLY A 1 156 ? -22.016 -4.655 5.675 1.00 51.03 156 GLY A CA 1
ATOM 1212 C C . GLY A 1 156 ? -21.809 -4.713 4.158 1.00 51.03 156 GLY A C 1
ATOM 1213 O O . GLY A 1 156 ? -22.772 -4.624 3.399 1.00 51.03 156 GLY A O 1
ATOM 1214 N N . LYS A 1 157 ? -20.562 -4.844 3.697 1.00 56.12 157 LYS A N 1
ATOM 1215 C CA . LYS A 1 157 ? -20.228 -4.911 2.274 1.00 56.12 157 LYS A CA 1
ATOM 1216 C C . LYS A 1 157 ? -19.768 -6.332 1.985 1.00 56.12 157 LYS A C 1
ATOM 1218 O O . LYS A 1 157 ? -18.825 -6.801 2.607 1.00 56.12 157 LYS A O 1
ATOM 1223 N N . ARG A 1 158 ? -20.435 -7.021 1.056 1.00 54.78 158 ARG A N 1
ATOM 1224 C CA . ARG A 1 158 ? -20.019 -8.327 0.520 1.00 54.78 158 ARG A CA 1
ATOM 1225 C C . ARG A 1 158 ? -18.681 -8.185 -0.203 1.00 54.78 158 ARG A C 1
ATOM 1227 O O . ARG A 1 158 ? -18.624 -8.068 -1.422 1.00 54.78 158 ARG A O 1
ATOM 1234 N N . LEU A 1 159 ? -17.606 -8.055 0.564 1.00 57.34 159 LEU A N 1
ATOM 1235 C CA . LEU A 1 159 ? -16.271 -7.947 0.015 1.00 57.34 159 LEU A CA 1
ATOM 1236 C C . LEU A 1 159 ? -15.713 -9.369 -0.164 1.00 57.34 159 LEU A C 1
ATOM 1238 O O . LEU A 1 159 ? -15.870 -10.185 0.750 1.00 57.34 159 LEU A O 1
ATOM 1242 N N . PRO A 1 160 ? -15.020 -9.667 -1.279 1.00 52.59 160 PRO A N 1
ATOM 1243 C CA . PRO A 1 160 ? -14.654 -11.036 -1.684 1.00 52.59 160 PRO A CA 1
ATOM 1244 C C . PRO A 1 160 ? -13.864 -11.866 -0.654 1.00 52.59 160 PRO A C 1
ATOM 1246 O O . PRO A 1 160 ? -13.808 -13.085 -0.739 1.00 52.59 160 PRO A O 1
ATOM 1249 N N . PHE A 1 161 ? -13.248 -11.223 0.339 1.00 51.34 161 PHE A N 1
ATOM 1250 C CA . PHE A 1 161 ? -12.451 -11.859 1.392 1.00 51.34 161 PHE A CA 1
ATOM 1251 C C . PHE A 1 161 ? -13.228 -12.164 2.686 1.00 51.34 161 PHE A C 1
ATOM 1253 O O . PHE A 1 161 ? -12.701 -12.860 3.559 1.00 51.34 161 PHE A O 1
ATOM 1260 N N . TYR A 1 162 ? -14.453 -11.641 2.821 1.00 41.59 162 TYR A N 1
ATOM 1261 C CA . TYR A 1 162 ? -15.344 -11.879 3.962 1.00 41.59 162 TYR A CA 1
ATOM 1262 C C . TYR A 1 162 ? -16.492 -12.837 3.648 1.00 41.59 162 TYR A C 1
ATOM 1264 O O . TYR A 1 162 ? -16.991 -13.474 4.574 1.00 41.59 162 TYR A O 1
ATOM 1272 N N . GLU A 1 163 ? -16.850 -13.017 2.372 1.00 36.59 163 GLU A N 1
ATOM 1273 C CA . GLU A 1 163 ? -17.799 -14.066 1.971 1.00 36.59 163 GLU A CA 1
ATOM 1274 C C . GLU A 1 163 ? -17.279 -15.475 2.314 1.00 36.59 163 GLU A C 1
ATOM 1276 O O . GLU A 1 163 ? -18.075 -16.370 2.561 1.00 36.59 163 GLU A O 1
ATOM 1281 N N . SER A 1 164 ? -15.959 -15.665 2.454 1.00 36.81 164 SER A N 1
ATOM 1282 C CA . SER A 1 164 ? -15.354 -16.953 2.826 1.00 36.81 164 SER A CA 1
ATOM 1283 C C . SER A 1 164 ? -15.108 -17.155 4.334 1.00 36.81 164 SER A C 1
ATOM 1285 O O . SER A 1 164 ? -14.422 -18.105 4.701 1.00 36.81 164 SER A O 1
ATOM 1287 N N . ILE A 1 165 ? -15.543 -16.240 5.215 1.00 35.16 165 ILE A N 1
ATOM 1288 C CA . ILE A 1 165 ? -15.464 -16.435 6.687 1.00 35.16 165 ILE A CA 1
ATOM 1289 C C . ILE A 1 165 ? -16.796 -16.958 7.243 1.00 35.16 165 ILE A C 1
ATOM 1291 O O . ILE A 1 165 ? -16.853 -17.451 8.366 1.00 35.16 165 ILE A O 1
ATOM 1295 N N . GLN A 1 166 ? -17.864 -16.892 6.449 1.00 30.31 166 GLN A N 1
ATOM 1296 C CA . GLN A 1 166 ? -19.108 -17.603 6.710 1.00 30.31 166 GLN A CA 1
ATOM 1297 C C . GLN A 1 166 ? -19.135 -18.871 5.853 1.00 30.31 166 GLN A C 1
ATOM 1299 O O . GLN A 1 166 ? -19.681 -18.881 4.754 1.00 30.31 166 GLN A O 1
ATOM 1304 N N . GLY A 1 167 ? -18.489 -19.915 6.364 1.00 29.17 167 GLY A N 1
ATOM 1305 C CA . GLY A 1 167 ? -18.463 -21.262 5.800 1.00 29.17 167 GLY A CA 1
ATOM 1306 C C . GLY A 1 167 ? -17.810 -22.213 6.779 1.00 29.17 167 GLY A C 1
ATOM 1307 O 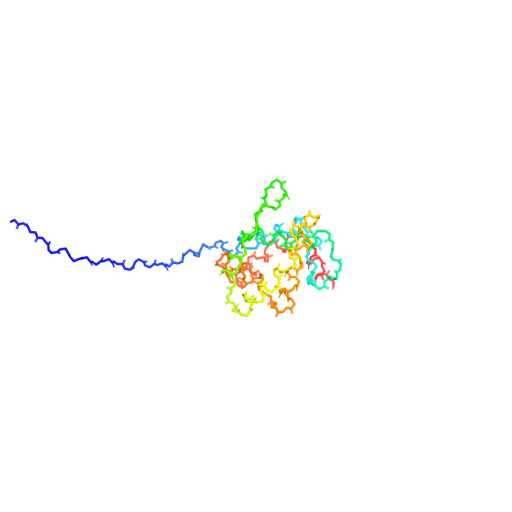O . GLY A 1 167 ? -16.561 -22.202 6.822 1.00 29.17 167 GLY A O 1
#

Foldseek 3Di:
DDDDDDDPPPDPPDPDDPLPPCLLLLLLVLLVVLCVQQLQQPPPPLLPDPDGDLSVLCSLVSLCVSLPQFDDDPNHTPDGNLVSLLVLFDDPVLSVQLVVQLVQDDVDPPPNSNSSSSSVSSSCVVPNCRSVSSSCSSSVHDPVSNVVSNVVVPVPDPRVHVVVVVD